Protein AF-A0A924I0R9-F1 (afdb_monomer)

Mean predicted aligned error: 9.85 Å

Secondary structure (DSSP, 8-state):
---PPPP---PPPHHHHHHHHHHHHTTS-SSHHHHHHHHHHHHHHHHHHHHHHHHHHHHHHHHHHHHTT----HHHHHHHHHHH--

Solvent-accessible surface area (backbone atoms only — not comparable to full-atom values): 5279 Å² total; per-residue (Å²): 132,83,80,75,79,80,91,79,91,78,89,71,55,74,68,56,50,50,51,53,50,49,42,43,72,76,57,82,28,97,46,71,66,59,48,51,52,51,54,50,51,52,54,55,49,50,56,49,52,54,50,52,52,54,52,52,52,54,51,53,52,52,53,52,39,45,74,73,65,70,61,72,59,67,70,60,52,51,52,55,51,55,68,72,76,109

Foldseek 3Di:
DPDDDDDDDDDDDPVRVVVLVVCVVVPVDVHSVVVVVVVVVVVVVVVVVVVVVVVVVVVVVVVVCVVVVVDDDPVVVVVVVVVVVD

Radius of gyration: 24.28 Å; Cα contacts (8 Å, |Δi|>4): 15; chains: 1; bounding box: 61×37×53 Å

pLDDT: mean 88.69, std 11.3, range [36.0, 96.88]

Structure (mmCIF, N/CA/C/O backbone):
data_AF-A0A924I0R9-F1
#
_entry.id   AF-A0A924I0R9-F1
#
loop_
_atom_site.group_PDB
_atom_sit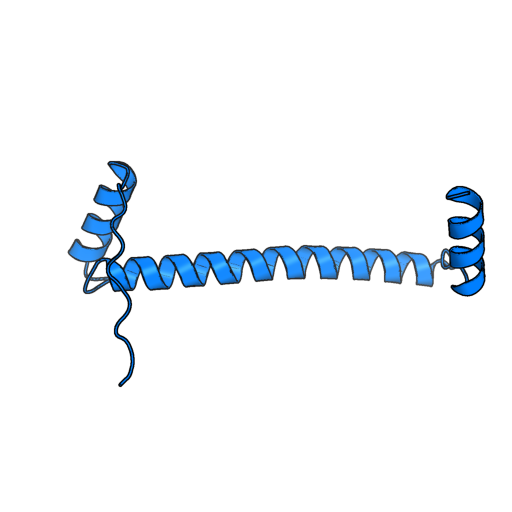e.id
_atom_site.type_symbol
_atom_site.label_atom_id
_atom_site.label_alt_id
_atom_site.label_comp_id
_atom_site.label_asym_id
_atom_site.label_entity_id
_atom_site.label_seq_id
_atom_site.pdbx_PDB_ins_code
_atom_site.Cartn_x
_atom_site.Cartn_y
_atom_site.Cartn_z
_atom_site.occupancy
_atom_site.B_iso_or_equiv
_atom_site.auth_seq_id
_atom_site.auth_comp_id
_atom_site.auth_asym_id
_atom_site.auth_atom_id
_atom_site.pdbx_PDB_model_num
ATOM 1 N N . MET A 1 1 ? -2.722 -26.823 17.230 1.00 36.00 1 MET A N 1
ATOM 2 C CA . MET A 1 1 ? -3.250 -25.646 17.948 1.00 36.00 1 MET A CA 1
ATOM 3 C C . MET A 1 1 ? -2.965 -24.438 17.072 1.00 36.00 1 MET A C 1
ATOM 5 O O . MET A 1 1 ? -1.800 -24.119 16.888 1.00 36.00 1 MET A O 1
ATOM 9 N N . ILE A 1 2 ? -3.983 -23.864 16.429 1.00 45.69 2 ILE A N 1
ATOM 10 C CA . ILE A 1 2 ? -3.830 -22.618 15.663 1.00 45.69 2 ILE A CA 1
ATOM 11 C C . ILE A 1 2 ? -3.673 -21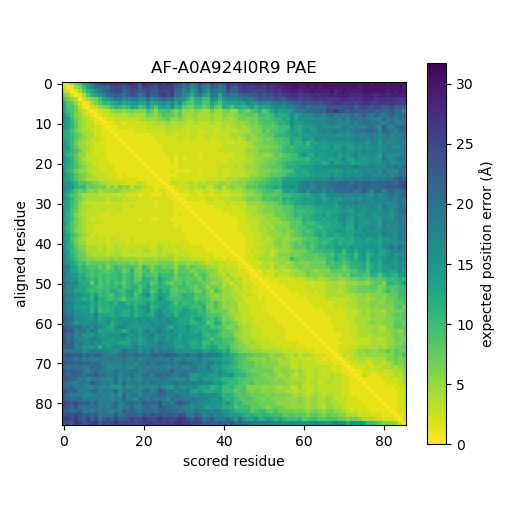.513 16.711 1.00 45.69 2 ILE A C 1
ATOM 13 O O . ILE A 1 2 ? -4.528 -21.395 17.588 1.00 45.69 2 ILE A O 1
ATOM 17 N N . GLN A 1 3 ? -2.566 -20.771 16.697 1.00 46.53 3 GLN A N 1
ATOM 18 C CA . GLN A 1 3 ? -2.430 -19.625 17.590 1.00 46.53 3 GLN A CA 1
ATOM 19 C C . GLN A 1 3 ? -3.411 -18.540 17.137 1.00 46.53 3 GLN A C 1
ATOM 21 O O . GLN A 1 3 ? -3.249 -17.967 16.063 1.00 46.53 3 GLN A O 1
ATOM 26 N N . ASN A 1 4 ? -4.438 -18.278 17.950 1.00 59.31 4 ASN A N 1
ATOM 27 C CA . ASN A 1 4 ? -5.180 -17.023 17.882 1.00 59.31 4 ASN A CA 1
ATOM 28 C C . ASN A 1 4 ? -4.171 -15.890 18.124 1.00 59.31 4 ASN A C 1
ATOM 30 O O . ASN A 1 4 ? -3.365 -15.985 19.051 1.00 59.31 4 ASN A O 1
ATOM 34 N N . GLY A 1 5 ? -4.163 -14.879 17.251 1.00 62.09 5 GLY A N 1
ATOM 35 C CA . GLY A 1 5 ? -3.167 -13.805 17.259 1.00 62.09 5 GLY A CA 1
ATOM 36 C C . GLY A 1 5 ? -3.014 -13.136 18.630 1.00 62.09 5 GLY A C 1
ATOM 37 O O . GLY A 1 5 ? -3.974 -13.021 19.392 1.00 62.09 5 GLY A O 1
ATOM 38 N N . ALA A 1 6 ? -1.792 -12.709 18.952 1.00 72.81 6 ALA A N 1
ATOM 39 C CA . ALA A 1 6 ? -1.509 -12.018 20.205 1.00 72.81 6 ALA A CA 1
ATOM 40 C C . ALA A 1 6 ? -2.197 -10.637 20.233 1.00 72.81 6 ALA A C 1
ATOM 42 O O . ALA A 1 6 ? -2.162 -9.927 19.224 1.00 72.81 6 ALA A O 1
ATOM 43 N N . PRO A 1 7 ? -2.799 -10.226 21.366 1.00 77.12 7 PRO A N 1
ATOM 44 C CA . PRO A 1 7 ? -3.408 -8.908 21.482 1.00 77.12 7 PRO A CA 1
ATOM 45 C C . PRO A 1 7 ? -2.337 -7.816 21.362 1.00 77.12 7 PRO A C 1
ATOM 47 O O . PRO A 1 7 ? -1.326 -7.842 22.066 1.00 77.12 7 PRO A O 1
ATOM 50 N N . MET A 1 8 ? -2.573 -6.846 20.480 1.00 83.94 8 MET A N 1
ATOM 51 C CA . MET A 1 8 ? -1.733 -5.662 20.304 1.00 83.94 8 MET A CA 1
ATOM 52 C C . MET A 1 8 ? -2.476 -4.438 20.839 1.00 83.94 8 MET A C 1
ATOM 54 O O . MET A 1 8 ? -3.635 -4.218 20.499 1.00 83.94 8 MET A O 1
ATOM 58 N N . GLN A 1 9 ? -1.812 -3.645 21.680 1.00 86.25 9 GLN A N 1
ATOM 59 C CA . GLN A 1 9 ? -2.344 -2.370 22.160 1.00 86.25 9 GLN A CA 1
ATOM 60 C C . GLN A 1 9 ? -1.813 -1.245 21.275 1.00 86.25 9 GLN A C 1
ATOM 62 O O . GLN A 1 9 ? -0.601 -1.103 21.116 1.00 86.25 9 GLN A O 1
ATOM 67 N N . LEU A 1 10 ? -2.723 -0.456 20.709 1.00 86.12 10 LEU A N 1
ATOM 68 C CA . LEU A 1 10 ? -2.415 0.703 19.880 1.00 86.12 10 LEU A CA 1
ATOM 69 C C . LEU A 1 10 ? -3.107 1.930 20.473 1.00 86.12 10 LEU A C 1
ATOM 71 O O . LEU A 1 10 ? -4.274 1.860 20.856 1.00 86.12 10 LEU A O 1
ATOM 75 N N . THR A 1 11 ? -2.401 3.056 20.520 1.00 93.44 11 THR A N 1
ATOM 76 C CA . THR A 1 11 ? -3.011 4.349 20.839 1.00 93.44 11 THR A CA 1
ATOM 77 C C . THR A 1 11 ? -3.509 4.981 19.549 1.00 93.44 11 THR A C 1
ATOM 79 O O . THR A 1 11 ? -2.715 5.260 18.653 1.00 93.44 11 THR A O 1
ATOM 82 N N . LEU A 1 12 ? -4.819 5.197 19.462 1.00 92.44 12 LEU A N 1
ATOM 83 C CA . LEU A 1 12 ? -5.456 5.856 18.326 1.00 92.44 12 LEU A CA 1
ATOM 84 C C . LEU A 1 12 ? -5.453 7.373 18.511 1.00 92.44 12 LEU A C 1
ATOM 86 O O . LEU A 1 12 ? -5.563 7.866 19.637 1.00 92.44 12 LEU A O 1
ATOM 90 N N . THR A 1 13 ? -5.379 8.112 17.405 1.00 96.69 13 THR A N 1
ATOM 91 C CA . THR A 1 13 ? -5.747 9.532 17.431 1.00 96.69 13 THR A CA 1
ATOM 92 C C . THR A 1 13 ? -7.267 9.675 17.601 1.00 96.69 13 THR A C 1
ATOM 94 O O . THR A 1 13 ? -8.009 8.733 17.290 1.00 96.69 13 THR A O 1
ATOM 97 N N . PRO A 1 14 ? -7.766 10.829 18.082 1.00 96.88 14 PRO A N 1
ATOM 98 C CA . PRO A 1 14 ? -9.204 11.068 18.203 1.00 96.88 14 PRO A CA 1
ATOM 99 C C . PRO A 1 14 ? -9.966 10.830 16.892 1.00 96.88 14 PRO A C 1
ATOM 101 O O . PRO A 1 14 ? -11.019 10.201 16.900 1.00 96.88 14 PRO A O 1
ATOM 104 N N . GLU A 1 15 ? -9.395 11.249 15.763 1.00 96.56 15 GLU A N 1
ATOM 105 C CA . GLU A 1 15 ? -9.994 11.108 14.433 1.00 96.56 15 GLU A CA 1
ATOM 106 C C . GLU A 1 15 ? -10.086 9.636 14.005 1.00 96.56 15 GLU A C 1
ATOM 108 O O . GLU A 1 15 ? -11.091 9.204 13.444 1.00 96.56 15 GLU A O 1
ATOM 113 N N . GLN A 1 16 ? -9.056 8.835 14.304 1.00 95.00 16 GLN A N 1
ATOM 114 C CA . GLN A 1 16 ? -9.064 7.394 14.033 1.00 95.00 16 GLN A CA 1
ATOM 115 C C . GLN A 1 16 ? -10.116 6.670 14.878 1.00 95.00 16 GLN A C 1
ATOM 117 O O . GLN A 1 16 ? -10.809 5.784 14.377 1.00 95.00 16 GLN A O 1
ATOM 122 N N . ALA A 1 17 ? -10.244 7.044 16.153 1.00 94.94 17 ALA A N 1
ATOM 123 C CA . ALA A 1 17 ? -11.244 6.469 17.044 1.00 94.94 17 ALA A CA 1
ATOM 124 C C . ALA A 1 17 ? -12.671 6.817 16.592 1.00 94.94 17 ALA A C 1
ATOM 126 O O . ALA A 1 17 ? -13.537 5.943 16.585 1.00 94.94 17 ALA A O 1
ATOM 127 N N . GLU A 1 18 ? -12.903 8.063 16.171 1.00 96.31 18 GLU A N 1
ATOM 128 C CA . GLU A 1 18 ? -14.194 8.499 15.640 1.00 96.31 18 GLU A CA 1
ATOM 129 C C . GLU A 1 18 ? -14.564 7.737 14.365 1.00 96.31 18 GLU A C 1
ATOM 131 O O . GLU A 1 18 ? -15.665 7.194 14.280 1.00 96.31 18 GLU A O 1
ATOM 136 N N . PHE A 1 19 ? -13.633 7.620 13.414 1.00 95.19 19 PHE A N 1
ATOM 137 C CA . PHE A 1 19 ? -13.852 6.868 12.179 1.00 95.19 19 PHE A CA 1
ATOM 138 C C . PHE A 1 19 ? -14.226 5.406 12.456 1.00 95.19 19 PHE A C 1
ATOM 140 O O . PHE A 1 19 ? -15.234 4.914 11.952 1.00 95.19 19 PHE A O 1
ATOM 147 N N . ILE A 1 20 ? -13.463 4.719 13.317 1.00 94.62 20 ILE A N 1
ATOM 148 C CA . ILE A 1 20 ? -13.765 3.330 13.691 1.00 94.62 20 ILE A CA 1
ATOM 149 C C . ILE A 1 20 ? -15.154 3.243 14.330 1.00 94.62 20 ILE A C 1
ATOM 151 O O . ILE A 1 20 ? -15.940 2.368 13.977 1.00 94.62 20 ILE A O 1
ATOM 155 N N . GLN A 1 21 ? -15.494 4.158 15.240 1.00 94.94 21 GLN A N 1
ATOM 156 C CA . GLN A 1 21 ? -16.798 4.146 15.898 1.00 94.94 21 GLN A CA 1
ATOM 157 C C . GLN A 1 21 ? -17.952 4.376 14.913 1.00 94.94 21 GLN A C 1
ATOM 159 O O . GLN A 1 21 ? -18.993 3.728 15.042 1.00 94.94 21 GLN A O 1
ATOM 164 N N . GLN A 1 22 ? -17.784 5.263 13.930 1.00 96.44 22 GLN A N 1
ATOM 165 C CA . GLN A 1 22 ? -18.782 5.512 12.889 1.00 96.44 22 GLN A CA 1
ATOM 166 C C . GLN A 1 22 ? -19.028 4.253 12.054 1.00 96.44 22 GLN A C 1
ATOM 168 O O . GLN A 1 22 ? -20.178 3.833 11.932 1.00 96.44 22 GLN A O 1
ATOM 173 N N . GLU A 1 23 ? -17.965 3.602 11.579 1.00 95.06 23 GLU A N 1
ATOM 174 C CA . GLU A 1 23 ? -18.032 2.382 10.763 1.00 95.06 23 GLU A CA 1
ATOM 175 C C . GLU A 1 23 ? -18.675 1.191 11.498 1.00 95.06 23 GLU A C 1
ATOM 177 O O . GLU A 1 23 ? -19.418 0.399 10.908 1.00 95.06 23 GLU A O 1
ATOM 182 N N . LEU A 1 24 ? -18.460 1.090 12.812 1.00 95.06 24 LEU A N 1
ATOM 183 C CA . LEU A 1 24 ? -19.154 0.114 13.657 1.00 95.06 24 LEU A CA 1
ATOM 184 C C . LEU A 1 24 ? -20.630 0.471 13.862 1.00 95.06 24 LEU A C 1
ATOM 186 O O . LEU A 1 24 ? -21.488 -0.408 13.869 1.00 95.06 24 LEU A O 1
ATOM 190 N N . THR A 1 25 ? -20.942 1.759 14.013 1.00 95.44 25 THR A N 1
ATOM 191 C CA . THR A 1 25 ? -22.312 2.235 14.269 1.00 95.44 25 THR A CA 1
ATOM 192 C C . THR A 1 25 ? -23.215 2.047 13.053 1.00 95.44 25 THR A C 1
ATOM 194 O O . THR A 1 25 ? -24.367 1.645 13.198 1.00 95.44 25 THR A O 1
ATOM 197 N N . ILE A 1 26 ? -22.694 2.301 11.851 1.00 94.06 26 ILE A N 1
ATOM 198 C CA . ILE A 1 26 ? -23.414 2.054 10.592 1.00 94.06 26 ILE A CA 1
ATOM 199 C C . ILE A 1 26 ? -23.502 0.561 10.246 1.00 94.06 26 ILE A C 1
ATOM 201 O O . ILE A 1 26 ? -24.257 0.183 9.353 1.00 94.06 26 ILE A O 1
ATOM 205 N N . GLY A 1 2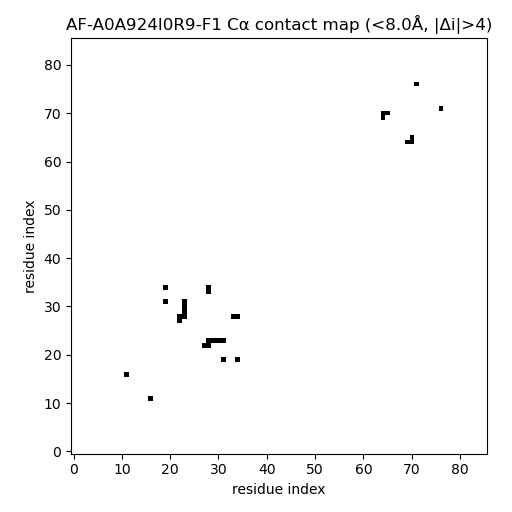7 ? -22.773 -0.293 10.973 1.00 91.88 27 GLY A N 1
ATOM 206 C CA . GLY A 1 27 ? -22.826 -1.745 10.834 1.00 91.88 27 GLY A CA 1
ATOM 207 C C . GLY A 1 27 ? -22.021 -2.299 9.660 1.00 91.88 27 GLY A C 1
ATOM 208 O O . GLY A 1 27 ? -22.238 -3.449 9.284 1.00 91.88 27 GLY A O 1
ATOM 209 N N . HIS A 1 28 ? -21.096 -1.524 9.082 1.00 88.94 28 HIS A N 1
ATOM 210 C CA . HIS A 1 28 ? -20.187 -2.029 8.046 1.00 88.94 28 HIS A CA 1
ATOM 211 C C . HIS A 1 28 ? -19.232 -3.094 8.591 1.00 88.94 28 HIS A C 1
ATOM 213 O O . HIS A 1 28 ? -18.863 -4.018 7.869 1.00 88.94 28 HIS A O 1
ATOM 219 N N . TYR A 1 29 ? -18.877 -2.995 9.874 1.00 94.69 29 TYR A N 1
ATOM 220 C CA . TYR A 1 29 ? -18.023 -3.961 10.556 1.00 94.69 29 TYR A CA 1
ATOM 221 C C . TYR A 1 29 ? -18.642 -4.391 11.884 1.00 94.69 29 TYR A C 1
ATOM 223 O O . TYR A 1 29 ? -19.248 -3.591 12.595 1.00 94.69 29 TYR A O 1
ATOM 231 N N . ALA A 1 30 ? -18.460 -5.663 12.243 1.00 91.25 30 ALA A N 1
ATOM 232 C CA . ALA A 1 30 ? -18.955 -6.204 13.507 1.00 91.25 30 ALA A CA 1
ATOM 233 C C . ALA A 1 30 ? -18.076 -5.798 14.703 1.00 91.25 30 ALA A C 1
ATOM 235 O O . ALA A 1 30 ? -18.548 -5.744 15.838 1.00 91.25 30 ALA A O 1
ATOM 236 N N . ASN A 1 31 ? -16.785 -5.553 14.466 1.00 91.69 31 ASN A N 1
ATOM 237 C CA . ASN A 1 31 ? -15.820 -5.140 15.480 1.00 91.69 31 ASN A CA 1
ATOM 238 C C . ASN A 1 31 ? -14.619 -4.414 14.843 1.00 91.69 31 ASN A C 1
ATOM 240 O O . ASN A 1 31 ? -14.395 -4.482 13.634 1.00 91.69 31 ASN A O 1
ATOM 244 N N . ALA A 1 32 ? -13.832 -3.722 15.671 1.00 90.50 32 ALA A N 1
ATOM 245 C CA . ALA A 1 32 ? -12.683 -2.946 15.206 1.00 90.50 32 ALA A CA 1
ATOM 246 C C . ALA A 1 32 ? -11.581 -3.805 14.555 1.00 90.50 32 ALA A C 1
ATOM 248 O O . AL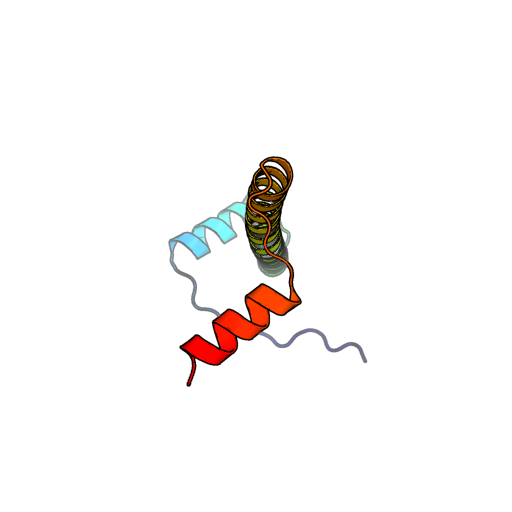A A 1 32 ? -10.860 -3.302 13.698 1.00 90.50 32 ALA A O 1
ATOM 249 N N . ASN A 1 33 ? -11.450 -5.089 14.916 1.00 90.50 33 ASN A N 1
ATOM 250 C CA . ASN A 1 33 ? -10.438 -5.960 14.313 1.00 90.50 33 ASN A CA 1
ATOM 251 C C . ASN A 1 33 ? -10.761 -6.270 12.849 1.00 90.50 33 ASN A C 1
ATOM 253 O O . ASN A 1 33 ? -9.837 -6.321 12.042 1.00 90.50 33 ASN A O 1
ATOM 257 N N . ASP A 1 34 ? -12.039 -6.437 12.500 1.00 92.12 34 ASP A N 1
ATOM 258 C CA . ASP A 1 34 ? -12.456 -6.677 11.112 1.00 92.12 34 ASP A CA 1
ATOM 259 C C . ASP A 1 34 ? -12.118 -5.465 10.233 1.00 92.12 34 ASP A C 1
ATOM 261 O O . ASP A 1 34 ? -11.508 -5.611 9.173 1.00 92.12 34 ASP A O 1
ATOM 265 N N . LEU A 1 35 ? -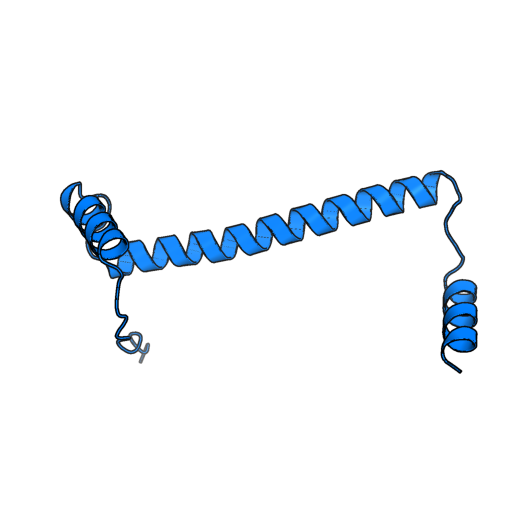12.411 -4.259 10.732 1.00 94.31 35 LE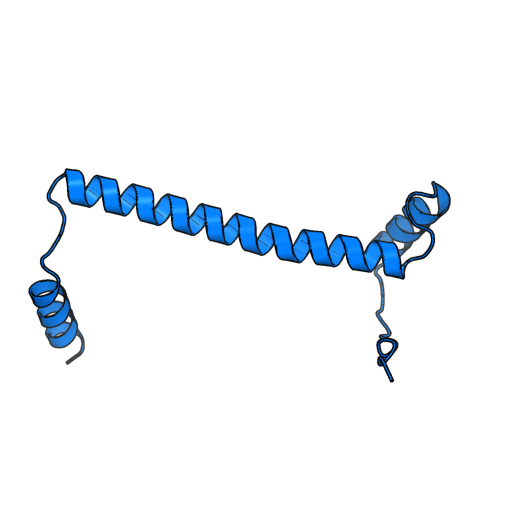U A N 1
ATOM 266 C CA . LEU A 1 35 ? -12.054 -3.004 10.070 1.00 94.31 35 LEU A CA 1
ATOM 267 C C . LEU A 1 35 ? -10.538 -2.874 9.895 1.00 94.31 35 LEU A C 1
ATOM 269 O O . LEU A 1 35 ? -10.058 -2.573 8.802 1.00 94.31 35 LEU A O 1
ATOM 273 N N . VAL A 1 36 ? -9.767 -3.121 10.958 1.00 92.44 36 VAL A N 1
ATOM 274 C CA . VAL A 1 36 ? -8.299 -3.050 10.907 1.00 92.44 36 VAL A CA 1
ATOM 275 C C . VAL A 1 36 ? -7.734 -4.082 9.930 1.00 92.44 36 VAL A C 1
ATOM 277 O O . VAL A 1 36 ? -6.810 -3.767 9.181 1.00 92.44 36 VAL A O 1
ATOM 280 N N . ALA A 1 37 ? -8.287 -5.296 9.887 1.00 91.81 37 ALA A N 1
ATOM 281 C CA . ALA A 1 37 ? -7.858 -6.324 8.948 1.00 91.81 37 ALA A CA 1
ATOM 282 C C . ALA A 1 37 ? -8.059 -5.880 7.492 1.00 91.81 37 ALA A C 1
ATOM 284 O O . ALA A 1 37 ? -7.157 -6.055 6.671 1.00 91.81 37 ALA A O 1
ATOM 285 N N . ASP A 1 38 ? -9.199 -5.270 7.173 1.00 94.50 38 ASP A N 1
ATOM 286 C CA . ASP A 1 38 ? -9.474 -4.781 5.822 1.00 94.50 38 ASP A CA 1
ATOM 287 C C . ASP A 1 38 ? -8.643 -3.542 5.463 1.00 94.50 38 ASP A C 1
ATOM 289 O O . ASP A 1 38 ? -8.089 -3.481 4.363 1.00 94.50 38 ASP A O 1
ATOM 293 N N . ALA A 1 39 ? -8.426 -2.620 6.405 1.00 92.94 39 ALA A N 1
ATOM 294 C CA . ALA A 1 39 ? -7.512 -1.494 6.215 1.00 92.94 39 ALA A CA 1
ATOM 295 C C . ALA A 1 39 ? -6.072 -1.958 5.918 1.00 92.94 39 ALA A C 1
ATOM 297 O O . ALA A 1 39 ? -5.399 -1.409 5.041 1.00 92.94 39 ALA A O 1
ATOM 298 N N . LEU A 1 40 ? -5.596 -3.006 6.601 1.00 92.31 40 LEU A N 1
ATOM 299 C CA . LEU A 1 40 ? -4.270 -3.580 6.359 1.00 92.31 40 LEU A CA 1
ATOM 300 C C . LEU A 1 40 ? -4.175 -4.295 5.006 1.00 92.31 40 LEU A C 1
ATOM 302 O O . LEU A 1 40 ? -3.150 -4.170 4.332 1.00 92.31 40 LEU A O 1
ATOM 306 N N . LYS A 1 41 ? -5.227 -5.002 4.572 1.00 91.44 41 LYS A N 1
ATOM 307 C CA . LYS A 1 41 ? -5.284 -5.577 3.216 1.00 91.44 41 LYS A CA 1
ATOM 308 C C . LYS A 1 41 ? -5.221 -4.485 2.154 1.00 91.44 41 LYS A C 1
ATOM 310 O O . LYS A 1 41 ? -4.459 -4.614 1.200 1.00 91.44 41 LYS A O 1
ATOM 315 N N . LEU A 1 42 ? -5.979 -3.403 2.335 1.00 91.75 42 LEU A N 1
ATOM 316 C CA . LEU A 1 42 ? -5.965 -2.267 1.418 1.00 91.75 42 LEU A CA 1
ATOM 317 C C . LEU A 1 42 ? -4.563 -1.652 1.326 1.00 91.75 42 LEU A C 1
ATOM 319 O O . LEU A 1 42 ? -4.070 -1.418 0.226 1.00 91.75 42 LEU A O 1
ATOM 323 N N . LEU A 1 43 ? -3.890 -1.462 2.466 1.00 90.25 43 LEU A N 1
ATOM 324 C CA . LEU A 1 43 ? -2.518 -0.953 2.502 1.00 90.25 43 LEU A CA 1
ATOM 325 C C . LEU A 1 43 ? -1.532 -1.881 1.777 1.00 90.25 43 LEU A C 1
ATOM 327 O O . LEU A 1 43 ? -0.645 -1.403 1.069 1.00 90.25 43 LEU A O 1
ATOM 331 N N . ALA A 1 44 ? -1.668 -3.197 1.952 1.00 84.44 44 ALA A N 1
ATOM 332 C CA . ALA A 1 44 ? -0.828 -4.175 1.267 1.00 84.44 44 ALA A CA 1
ATOM 333 C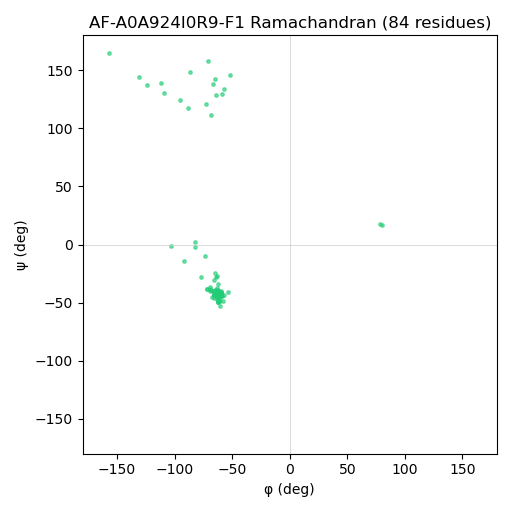 C . ALA A 1 44 ? -1.027 -4.126 -0.256 1.00 84.44 44 ALA A C 1
ATOM 335 O O . ALA A 1 44 ? -0.042 -4.101 -0.995 1.00 84.44 44 ALA A O 1
ATOM 336 N N . ASN A 1 45 ? -2.279 -4.043 -0.712 1.00 85.88 45 ASN A N 1
ATOM 337 C CA . ASN A 1 45 ? -2.609 -3.952 -2.134 1.00 85.88 45 ASN A CA 1
ATOM 338 C C . ASN A 1 45 ? -2.119 -2.639 -2.747 1.00 85.88 45 ASN A C 1
ATOM 340 O O . ASN A 1 45 ? -1.490 -2.664 -3.794 1.00 85.88 45 ASN A O 1
ATOM 344 N N . HIS A 1 46 ? -2.302 -1.508 -2.064 1.00 84.06 46 HIS A N 1
ATOM 345 C CA . HIS A 1 46 ? -1.829 -0.215 -2.559 1.00 84.06 46 HIS A CA 1
ATOM 346 C C . HIS A 1 46 ? -0.320 -0.213 -2.825 1.00 84.06 46 HIS A C 1
ATOM 348 O O . HIS A 1 46 ? 0.131 0.246 -3.869 1.00 84.06 46 HIS A O 1
ATOM 354 N N . ARG A 1 47 ? 0.473 -0.784 -1.908 1.00 80.62 47 ARG A N 1
ATOM 355 C CA . ARG A 1 47 ? 1.928 -0.909 -2.095 1.00 80.62 47 ARG A CA 1
ATOM 356 C C . ARG A 1 47 ? 2.286 -1.788 -3.289 1.00 80.62 47 ARG A C 1
ATOM 358 O O . ARG A 1 47 ? 3.272 -1.516 -3.970 1.00 80.62 47 ARG A O 1
ATOM 365 N N . HIS A 1 48 ? 1.517 -2.849 -3.516 1.00 80.62 48 HIS A N 1
ATOM 366 C CA . HIS A 1 48 ? 1.697 -3.711 -4.676 1.00 80.62 48 HIS A CA 1
ATOM 367 C C . HIS A 1 48 ? 1.353 -2.969 -5.976 1.00 80.62 48 HIS A C 1
ATOM 369 O O . HIS A 1 48 ? 2.147 -3.002 -6.911 1.00 80.62 48 HIS A O 1
ATOM 375 N N . ASP A 1 49 ? 0.239 -2.240 -6.009 1.00 84.75 49 ASP A N 1
ATOM 376 C CA . ASP A 1 49 ? -0.221 -1.493 -7.184 1.00 84.75 49 ASP A CA 1
ATOM 377 C C . ASP A 1 49 ? 0.733 -0.347 -7.552 1.00 84.75 49 ASP A C 1
ATOM 379 O O . ASP A 1 49 ? 1.026 -0.126 -8.729 1.00 84.75 49 ASP A O 1
ATOM 383 N N . GLU A 1 50 ? 1.267 0.368 -6.557 1.00 84.75 50 GLU A N 1
ATOM 384 C CA . GLU A 1 50 ? 2.288 1.401 -6.767 1.00 84.75 50 GLU A CA 1
ATOM 385 C C . GLU A 1 50 ? 3.572 0.816 -7.358 1.00 84.75 50 GLU A C 1
ATOM 387 O O . GLU A 1 50 ? 4.115 1.362 -8.321 1.00 84.75 50 GLU A O 1
ATOM 392 N N . TRP A 1 51 ? 4.037 -0.313 -6.816 1.00 87.56 51 TRP A N 1
ATOM 393 C CA . TRP A 1 51 ? 5.198 -1.021 -7.349 1.00 87.56 51 TRP A CA 1
ATOM 394 C C . TRP A 1 51 ? 4.946 -1.524 -8.774 1.00 87.56 51 TRP A C 1
ATOM 396 O O . TRP A 1 51 ? 5.785 -1.343 -9.654 1.00 87.56 51 TRP A O 1
ATOM 406 N N . GLU A 1 52 ? 3.777 -2.110 -9.032 1.00 90.06 52 GLU A N 1
ATOM 407 C CA . GLU A 1 52 ? 3.413 -2.621 -10.350 1.00 90.06 52 GLU A CA 1
ATOM 408 C C . GLU A 1 52 ? 3.356 -1.492 -11.385 1.00 90.06 52 GLU A C 1
ATOM 410 O O . GLU A 1 52 ? 3.841 -1.654 -12.508 1.00 90.06 52 GLU A O 1
ATOM 415 N N . LYS A 1 53 ? 2.809 -0.332 -11.009 1.00 90.81 53 LYS A N 1
ATOM 416 C CA . LYS A 1 53 ? 2.776 0.857 -11.863 1.00 90.81 53 LYS A CA 1
ATOM 417 C C . LYS A 1 53 ? 4.185 1.349 -12.195 1.00 90.81 53 LYS A C 1
ATOM 419 O O . LYS A 1 53 ? 4.480 1.545 -13.373 1.00 90.81 53 LYS A O 1
ATOM 424 N N . ASP A 1 54 ? 5.045 1.503 -11.189 1.00 92.00 54 ASP A N 1
ATOM 425 C CA . ASP A 1 54 ? 6.440 1.932 -11.369 1.00 92.00 54 ASP A CA 1
ATOM 426 C C . ASP A 1 54 ? 7.218 0.968 -12.280 1.00 92.00 54 ASP A C 1
ATOM 428 O O . ASP A 1 54 ? 7.904 1.389 -13.213 1.00 92.00 54 ASP A O 1
ATOM 432 N N . VAL A 1 55 ? 7.060 -0.343 -12.075 1.00 93.31 55 VAL A N 1
ATOM 433 C CA . VAL A 1 55 ? 7.716 -1.358 -12.908 1.00 93.31 55 VAL A CA 1
ATOM 434 C C . VAL A 1 55 ? 7.201 -1.320 -14.344 1.00 93.31 55 VAL A C 1
ATOM 436 O O . VAL A 1 55 ? 8.009 -1.337 -15.274 1.00 93.31 55 VAL A O 1
ATOM 439 N N . LYS A 1 56 ? 5.882 -1.240 -14.556 1.00 93.19 56 LYS A N 1
ATOM 440 C CA . LYS A 1 56 ? 5.303 -1.154 -15.907 1.00 93.19 56 LYS A CA 1
ATOM 441 C C . LYS A 1 56 ? 5.795 0.078 -16.657 1.00 93.19 56 LYS A C 1
ATOM 443 O O . LYS A 1 56 ? 6.115 -0.030 -17.839 1.00 93.19 56 LYS A O 1
ATOM 448 N N . GLU A 1 57 ? 5.885 1.220 -15.982 1.00 95.06 57 GLU A N 1
ATOM 449 C CA . GLU A 1 57 ? 6.405 2.455 -16.568 1.00 95.06 57 GLU A CA 1
ATOM 450 C C . GLU A 1 57 ? 7.872 2.300 -16.987 1.00 95.06 57 GLU A C 1
ATOM 452 O O . GLU A 1 57 ? 8.215 2.551 -18.144 1.00 95.06 57 GLU A O 1
ATOM 457 N N . LYS A 1 58 ? 8.728 1.783 -16.097 1.00 95.06 58 LYS A N 1
ATOM 458 C CA . LYS A 1 58 ? 10.149 1.536 -16.395 1.00 95.06 58 LYS A CA 1
ATOM 459 C C . LYS A 1 58 ? 10.348 0.559 -17.551 1.00 95.06 58 LYS A C 1
ATOM 461 O O . LYS A 1 58 ? 11.191 0.796 -18.414 1.00 95.06 58 LYS A O 1
ATOM 466 N N . VAL A 1 59 ? 9.564 -0.518 -17.597 1.00 94.62 59 VAL A N 1
ATOM 467 C CA . VAL A 1 59 ?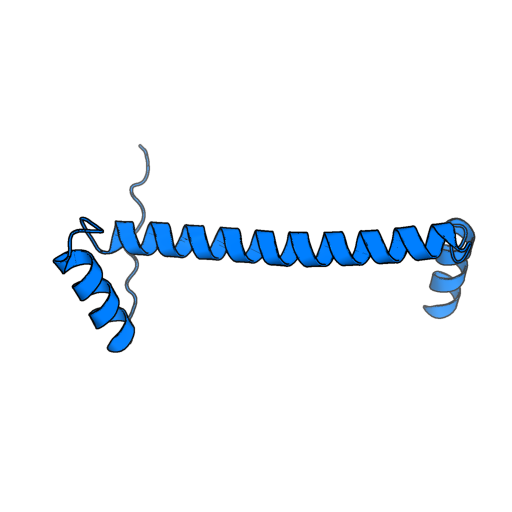 9.614 -1.4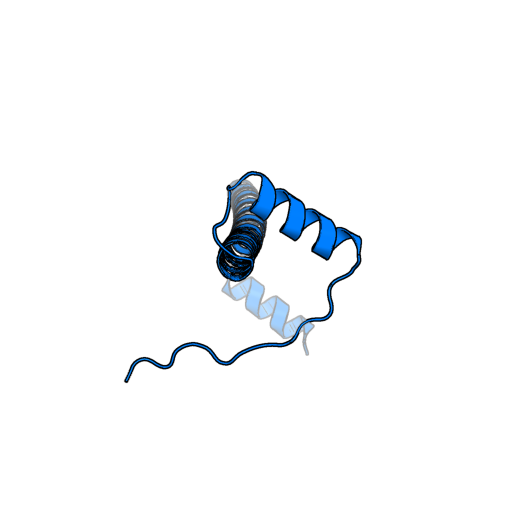97 -18.693 1.00 94.62 59 VAL A CA 1
ATOM 468 C C . VAL A 1 59 ? 9.167 -0.869 -20.012 1.00 94.62 59 VAL A C 1
ATOM 470 O O . VAL A 1 59 ? 9.806 -1.104 -21.034 1.00 94.62 59 VAL A O 1
ATOM 473 N N . ALA A 1 60 ? 8.110 -0.053 -20.008 1.00 94.94 60 ALA A N 1
ATOM 474 C CA . ALA A 1 60 ? 7.639 0.627 -21.213 1.00 94.94 60 ALA A CA 1
ATOM 475 C C . ALA A 1 60 ? 8.686 1.606 -21.770 1.00 94.94 60 ALA A C 1
ATOM 477 O O . ALA A 1 60 ? 8.919 1.627 -22.980 1.00 94.94 60 ALA A O 1
ATOM 478 N N . ILE A 1 61 ? 9.350 2.370 -20.895 1.00 94.31 61 ILE A N 1
ATOM 479 C CA . ILE A 1 61 ? 10.450 3.269 -21.271 1.00 94.31 61 ILE A CA 1
ATOM 480 C C . ILE A 1 61 ? 11.603 2.468 -21.885 1.00 94.31 61 ILE A C 1
ATOM 482 O O . ILE A 1 61 ? 11.992 2.743 -23.020 1.00 94.31 61 ILE A O 1
ATOM 486 N N . ALA A 1 62 ? 12.080 1.429 -21.192 1.00 91.81 62 ALA A N 1
ATOM 487 C CA . ALA A 1 62 ? 13.179 0.593 -21.672 1.00 91.81 62 ALA A CA 1
ATOM 488 C C . ALA A 1 62 ? 12.852 -0.083 -23.016 1.00 91.81 62 ALA A C 1
ATOM 490 O O . ALA A 1 62 ? 13.684 -0.126 -23.919 1.00 91.81 62 ALA A O 1
ATOM 491 N N . ALA A 1 63 ? 11.621 -0.572 -23.197 1.00 93.38 63 ALA A N 1
ATOM 492 C CA . ALA A 1 63 ? 11.183 -1.151 -24.465 1.00 93.38 63 ALA A CA 1
ATOM 493 C C . ALA A 1 63 ? 11.205 -0.122 -25.609 1.00 93.38 63 ALA A C 1
ATOM 495 O O . ALA A 1 63 ? 11.609 -0.449 -26.727 1.00 93.38 63 ALA A O 1
ATOM 496 N N . ALA A 1 64 ? 10.810 1.126 -25.338 1.00 95.00 64 ALA A N 1
ATOM 497 C CA . ALA A 1 64 ? 10.858 2.202 -26.321 1.00 95.00 64 ALA A CA 1
ATOM 498 C C . ALA A 1 64 ? 12.301 2.613 -26.672 1.00 95.00 64 ALA A C 1
ATOM 500 O O . ALA A 1 64 ? 12.583 2.877 -27.838 1.00 95.00 64 ALA A O 1
ATOM 501 N N . GLU A 1 65 ? 13.211 2.650 -25.696 1.00 94.38 65 GLU A N 1
ATOM 502 C CA . GLU A 1 65 ? 14.650 2.890 -25.907 1.00 94.38 65 GLU A CA 1
ATOM 503 C C . GLU A 1 65 ? 15.273 1.794 -26.782 1.00 94.38 65 GLU A C 1
ATOM 505 O O . GLU A 1 65 ? 15.924 2.085 -27.788 1.00 94.38 65 GLU A O 1
ATOM 510 N N . LEU A 1 66 ? 14.987 0.523 -26.476 1.00 91.38 66 LEU A N 1
ATOM 511 C CA . LEU A 1 66 ? 15.435 -0.610 -27.288 1.00 91.38 66 LEU A CA 1
ATOM 512 C C . LEU A 1 66 ? 14.910 -0.529 -28.725 1.00 91.38 66 LEU A C 1
ATOM 514 O O . LEU A 1 66 ? 15.673 -0.742 -29.665 1.00 91.38 66 LEU A O 1
ATOM 518 N N . ALA A 1 67 ? 13.637 -0.166 -28.916 1.00 92.75 67 ALA A N 1
ATOM 519 C CA . ALA A 1 67 ? 13.049 -0.001 -30.246 1.00 92.75 67 ALA A CA 1
ATOM 520 C C . ALA A 1 67 ? 13.703 1.132 -31.062 1.00 92.75 67 ALA A C 1
ATOM 522 O O . ALA A 1 67 ? 13.731 1.061 -32.291 1.00 92.75 67 ALA A O 1
ATOM 523 N N . ARG A 1 68 ? 14.254 2.158 -30.399 1.00 95.00 68 ARG A N 1
ATOM 524 C CA . ARG A 1 68 ? 15.041 3.230 -31.034 1.00 95.00 68 ARG A CA 1
ATOM 525 C C . ARG A 1 68 ? 16.507 2.854 -31.274 1.00 95.00 68 ARG A C 1
ATOM 527 O O . ARG A 1 68 ? 17.240 3.645 -31.859 1.00 95.00 68 ARG A O 1
ATOM 534 N N . GLY A 1 69 ? 16.934 1.659 -30.861 1.00 92.06 69 GLY A N 1
ATOM 535 C CA . GLY A 1 69 ? 18.320 1.205 -30.979 1.00 92.06 69 GLY A CA 1
ATOM 536 C C . GLY A 1 69 ? 19.253 1.793 -29.918 1.00 92.06 69 GLY A C 1
ATOM 537 O O . GLY A 1 69 ? 20.465 1.742 -30.084 1.00 92.06 69 GLY A O 1
ATOM 538 N N . GLU A 1 70 ? 18.706 2.336 -28.827 1.00 91.81 70 GLU A N 1
ATOM 539 C CA . GLU A 1 70 ? 19.474 2.906 -27.707 1.00 91.81 70 GLU A CA 1
ATOM 540 C C . GLU A 1 70 ? 19.954 1.824 -26.717 1.00 91.81 70 GLU A C 1
ATOM 542 O O . GLU A 1 70 ? 20.594 2.123 -25.710 1.00 91.81 70 GLU A O 1
ATOM 547 N N . GLY A 1 71 ? 19.663 0.552 -27.008 1.00 88.81 71 GLY A N 1
ATOM 548 C CA . GLY A 1 71 ? 20.169 -0.589 -26.256 1.00 88.81 71 GLY A CA 1
ATOM 549 C C . GLY A 1 71 ? 21.685 -0.728 -26.356 1.00 88.81 71 GLY A C 1
ATOM 550 O O . GLY A 1 71 ? 22.278 -0.529 -27.414 1.00 88.81 71 GLY A O 1
ATOM 551 N N . VAL A 1 72 ? 22.311 -1.126 -25.252 1.00 91.56 72 VAL A N 1
ATOM 552 C CA . VAL A 1 72 ? 23.741 -1.445 -25.197 1.00 91.56 72 VAL A CA 1
ATOM 553 C C . VAL A 1 72 ? 23.898 -2.938 -24.952 1.00 91.56 72 VAL A C 1
ATOM 555 O O . VAL A 1 72 ? 23.189 -3.510 -24.123 1.00 91.56 72 VAL A O 1
ATOM 558 N N . GLU A 1 73 ? 24.849 -3.563 -25.644 1.00 92.94 73 GLU A N 1
ATOM 559 C CA . GLU A 1 73 ? 25.197 -4.963 -25.411 1.00 92.94 73 GLU A CA 1
ATOM 560 C C . GLU A 1 73 ? 25.612 -5.204 -23.956 1.00 92.94 73 GLU A C 1
ATOM 562 O O . GLU A 1 73 ? 26.404 -4.454 -23.372 1.00 92.94 73 GLU A O 1
ATOM 567 N N . GLY A 1 74 ? 25.074 -6.272 -23.365 1.00 89.81 74 GLY A N 1
ATOM 568 C CA . GLY A 1 74 ? 25.174 -6.515 -21.924 1.00 89.81 74 GLY A CA 1
ATOM 569 C C . GLY A 1 74 ? 26.618 -6.653 -21.437 1.00 89.81 74 GLY A C 1
ATOM 570 O O . GLY A 1 74 ? 26.988 -6.088 -20.405 1.00 89.81 74 GLY A O 1
ATOM 571 N N . GLU A 1 75 ? 27.464 -7.342 -22.204 1.00 93.38 75 GLU A N 1
ATOM 572 C CA . GLU A 1 75 ? 28.888 -7.500 -21.882 1.00 93.38 75 GLU A CA 1
ATOM 573 C C . GLU A 1 75 ? 29.634 -6.160 -21.919 1.00 93.38 75 GLU A C 1
ATOM 575 O O . GLU A 1 75 ? 30.449 -5.870 -21.037 1.00 93.38 75 GLU A O 1
ATOM 580 N N . THR A 1 76 ? 29.305 -5.302 -22.889 1.00 93.25 76 THR A N 1
ATOM 581 C CA . THR A 1 76 ? 29.871 -3.955 -23.016 1.00 93.25 76 THR A CA 1
ATOM 582 C C . THR A 1 76 ? 29.451 -3.062 -21.849 1.00 93.25 76 THR A C 1
ATOM 584 O O . THR A 1 76 ? 30.295 -2.379 -21.264 1.00 93.25 76 THR A O 1
ATOM 587 N N . ALA A 1 77 ? 28.175 -3.103 -21.453 1.00 91.69 77 ALA A N 1
ATOM 588 C CA . ALA A 1 77 ? 27.666 -2.338 -20.316 1.00 91.69 77 ALA A CA 1
ATOM 589 C C . ALA A 1 77 ? 28.348 -2.741 -18.995 1.00 91.69 77 ALA A C 1
ATOM 591 O O . ALA A 1 77 ? 28.773 -1.881 -18.218 1.00 91.69 77 ALA A O 1
ATOM 592 N N . ILE A 1 78 ? 28.520 -4.047 -18.755 1.00 93.44 78 ILE A N 1
ATOM 593 C CA . ILE A 1 78 ? 29.198 -4.566 -17.556 1.00 93.44 78 ILE A CA 1
ATOM 594 C C . ILE A 1 78 ? 30.677 -4.162 -17.536 1.00 93.44 78 ILE A C 1
ATOM 596 O O . ILE A 1 78 ? 31.190 -3.770 -16.484 1.00 93.44 78 ILE A O 1
ATOM 600 N N . ALA A 1 79 ? 31.371 -4.240 -18.674 1.00 94.12 79 ALA A N 1
ATOM 601 C CA . ALA A 1 79 ? 32.767 -3.820 -18.774 1.00 94.12 79 ALA A CA 1
ATOM 602 C C . ALA A 1 79 ? 32.935 -2.324 -18.454 1.00 94.12 79 ALA A C 1
ATOM 604 O O . ALA A 1 79 ? 33.809 -1.959 -17.665 1.00 94.12 79 ALA A O 1
ATOM 605 N N . ALA A 1 80 ? 32.054 -1.472 -18.992 1.00 91.44 80 ALA A N 1
ATOM 606 C CA . ALA A 1 80 ? 32.052 -0.036 -18.718 1.00 91.44 80 ALA A CA 1
ATOM 607 C C . ALA A 1 80 ? 31.772 0.283 -17.238 1.00 91.44 80 ALA A C 1
ATOM 609 O O . ALA A 1 80 ? 32.431 1.146 -16.659 1.00 91.44 80 ALA A O 1
ATOM 610 N N . LEU A 1 81 ? 30.840 -0.435 -16.599 1.00 93.88 81 LEU A N 1
ATOM 611 C CA . LEU A 1 81 ? 30.551 -0.279 -15.169 1.00 93.88 81 LEU A CA 1
ATOM 612 C C . LEU A 1 81 ? 31.752 -0.646 -14.293 1.00 93.88 81 LEU A C 1
ATOM 614 O O . LEU A 1 81 ? 32.104 0.119 -13.398 1.00 93.88 81 LEU A O 1
ATOM 618 N N . LYS A 1 82 ? 32.406 -1.781 -14.566 1.00 92.88 82 LYS A N 1
ATOM 619 C CA . LYS A 1 82 ? 33.599 -2.222 -13.822 1.00 92.88 82 LYS A CA 1
ATOM 620 C C . LYS A 1 82 ? 34.740 -1.213 -13.925 1.00 92.88 82 LYS A C 1
ATOM 622 O O . LYS A 1 82 ? 35.360 -0.904 -12.917 1.00 92.88 82 LYS A O 1
ATOM 627 N N . ALA A 1 83 ? 34.966 -0.656 -15.114 1.00 93.00 83 ALA A N 1
ATOM 628 C CA . ALA A 1 83 ? 35.989 0.365 -15.329 1.00 93.00 83 ALA A CA 1
ATOM 629 C C . ALA A 1 83 ? 35.717 1.676 -14.567 1.00 93.00 83 ALA A C 1
ATOM 631 O O . ALA A 1 83 ? 36.648 2.422 -14.297 1.00 93.00 83 ALA A O 1
ATOM 632 N N . ARG A 1 84 ? 34.452 1.962 -14.227 1.00 91.38 84 ARG A N 1
ATOM 633 C CA . ARG A 1 84 ? 34.032 3.188 -13.532 1.00 91.38 84 ARG A CA 1
ATOM 634 C C . ARG A 1 84 ? 34.000 3.056 -12.004 1.00 91.38 84 ARG A C 1
ATOM 636 O O . ARG A 1 84 ? 33.845 4.061 -11.321 1.00 91.38 84 ARG A O 1
ATOM 643 N N . LEU A 1 85 ? 34.064 1.826 -11.491 1.00 89.69 85 LEU A N 1
ATOM 644 C CA . LEU A 1 85 ? 34.043 1.492 -10.060 1.00 89.69 85 LEU A CA 1
ATOM 645 C C . LEU A 1 85 ? 35.437 1.140 -9.506 1.00 89.69 85 LEU A C 1
ATOM 647 O O . LEU A 1 85 ? 35.549 0.827 -8.321 1.00 89.69 85 LEU A O 1
ATOM 651 N N . HIS A 1 86 ? 36.465 1.159 -10.356 1.00 60.12 86 HIS A N 1
ATOM 652 C CA . HIS A 1 86 ? 37.882 1.047 -9.999 1.00 60.12 86 HIS A CA 1
ATOM 653 C C . HIS A 1 86 ? 38.525 2.435 -9.968 1.00 60.12 86 HIS A C 1
ATOM 655 O O . HIS A 1 86 ? 39.457 2.614 -9.154 1.00 60.12 86 HIS A O 1
#

Sequence (86 aa):
MIQNGAPMQLTLTPEQAEFIQQELTIGHYANANDLVADALKLLANHRHDEWEKDVKEKVAIAAAELARGEGVEGETAIAALKARLH

Nearest PDB structures (foldseek):
  3zpv-assembly1_B  TM=7.187E-01  e=4.474E+00  Drosophila melanogaster